Protein AF-A0A349J5H9-F1 (afdb_monomer_lite)

Foldseek 3Di:
DPQADWAPLLVLVVVLCVVVVHDCQNLCVLQVHHSVLSVCCRRAADDLVCQVVSCVSSVPDDPSSVVNSVSRVVSVDDVVVVVVVVVVVVVVVVVVVVD

Radius of gyration: 15.44 Å; chains: 1; bounding box: 41×29×45 Å

Sequence (99 aa):
MPSRPQTPFGDYLDDLLRQRGLSVRAFGTLVGLGVSSVSAAKRRAIDPKRIEPWADALALKGQERARFVRLAWLTRTPPVIVALIERLERQLARSQARR

Secondary structure (DSSP, 8-state):
-PPPPPPHHHHHHHHHHHHTT--HHHHHHHTT--HHHHHHHHHS---HHHHHHHHHHTT--HHHHHHHHHHHHHTTS-HHHHHHHHHHHHHHHHHHTT-

pLDDT: mean 90.66, std 10.67, range [37.53, 97.81]

Structure (mmCIF, N/CA/C/O backbone):
data_AF-A0A349J5H9-F1
#
_entry.id   AF-A0A349J5H9-F1
#
loop_
_atom_site.group_PDB
_atom_site.id
_atom_site.type_symbol
_atom_site.label_atom_id
_atom_site.label_alt_id
_atom_site.label_comp_id
_atom_site.label_asym_id
_atom_site.label_entity_id
_atom_site.label_seq_id
_atom_site.pdbx_PDB_ins_code
_atom_site.Cartn_x
_atom_site.Cartn_y
_atom_site.Cartn_z
_atom_site.occupancy
_atom_site.B_iso_or_equiv
_atom_site.auth_seq_id
_atom_site.auth_comp_id
_atom_site.auth_asym_id
_atom_site.auth_atom_id
_atom_site.pdbx_PDB_model_num
ATOM 1 N N . MET A 1 1 ? 22.583 14.756 -0.215 1.00 37.53 1 MET A N 1
ATOM 2 C CA . MET A 1 1 ? 21.285 14.960 0.469 1.00 37.53 1 MET A CA 1
ATOM 3 C C . MET A 1 1 ? 20.923 13.689 1.217 1.00 37.53 1 MET A C 1
ATOM 5 O O . MET A 1 1 ? 20.938 12.646 0.571 1.00 37.53 1 MET A O 1
ATOM 9 N N . PRO A 1 2 ? 20.624 13.731 2.526 1.00 43.84 2 PRO A N 1
ATOM 10 C CA . PRO A 1 2 ? 20.151 12.543 3.227 1.00 43.84 2 PRO A CA 1
ATOM 11 C C . PRO A 1 2 ? 18.809 12.109 2.623 1.00 43.84 2 PRO A C 1
ATOM 13 O O . PRO A 1 2 ? 17.898 12.920 2.438 1.00 43.84 2 PRO A O 1
ATOM 16 N N . SER A 1 3 ? 18.704 10.837 2.246 1.00 54.91 3 SER A N 1
ATOM 17 C CA . SER A 1 3 ? 17.459 10.240 1.770 1.00 54.91 3 SER A CA 1
ATOM 18 C C . SER A 1 3 ? 16.402 10.352 2.867 1.00 54.91 3 SER A C 1
ATOM 20 O O . SER A 1 3 ? 16.618 9.843 3.965 1.00 54.91 3 SER A O 1
ATOM 22 N N . ARG A 1 4 ? 15.265 11.007 2.587 1.00 61.09 4 ARG A N 1
ATOM 23 C CA . ARG A 1 4 ? 14.119 11.009 3.511 1.00 61.09 4 ARG A CA 1
ATOM 24 C C . ARG A 1 4 ? 13.777 9.563 3.903 1.00 61.09 4 ARG A C 1
ATOM 26 O O . ARG A 1 4 ? 13.754 8.718 2.998 1.00 61.09 4 ARG A O 1
ATOM 33 N N . PRO A 1 5 ? 13.495 9.293 5.191 1.00 77.88 5 PRO A N 1
ATOM 34 C CA . PRO A 1 5 ? 13.015 7.987 5.612 1.00 77.88 5 PRO A CA 1
ATOM 35 C C . PRO A 1 5 ? 11.742 7.631 4.840 1.00 77.88 5 PRO A C 1
ATOM 37 O O . PRO A 1 5 ? 10.974 8.504 4.421 1.00 77.88 5 PRO A O 1
ATOM 40 N N . GLN A 1 6 ? 11.584 6.342 4.576 1.00 83.06 6 GLN A N 1
ATOM 41 C CA . GLN A 1 6 ? 10.450 5.811 3.840 1.00 83.06 6 GLN A CA 1
ATOM 42 C C . GLN A 1 6 ? 9.156 5.997 4.647 1.00 83.06 6 GLN A C 1
ATOM 44 O O . GLN A 1 6 ? 9.183 6.117 5.869 1.00 83.06 6 GLN A O 1
ATOM 49 N N . THR A 1 7 ? 8.019 6.103 3.958 1.00 91.12 7 THR A N 1
ATOM 50 C CA . THR A 1 7 ? 6.718 6.181 4.636 1.00 91.12 7 THR A CA 1
ATOM 51 C C . THR A 1 7 ? 6.260 4.788 5.075 1.00 91.12 7 THR A C 1
ATOM 53 O O . THR A 1 7 ? 6.641 3.812 4.426 1.00 91.12 7 THR A O 1
ATOM 56 N N . PRO A 1 8 ? 5.343 4.676 6.055 1.00 92.69 8 PRO A N 1
ATOM 57 C CA . PRO A 1 8 ? 4.729 3.392 6.404 1.00 92.69 8 PRO A CA 1
ATOM 58 C C . PRO A 1 8 ? 4.071 2.674 5.214 1.00 92.69 8 PRO A C 1
ATOM 60 O O . PRO A 1 8 ? 4.053 1.448 5.153 1.00 92.69 8 PRO A O 1
ATOM 63 N N . PHE A 1 9 ? 3.551 3.429 4.237 1.00 95.31 9 PHE A N 1
ATOM 64 C CA . PHE A 1 9 ? 3.077 2.872 2.968 1.00 95.31 9 PHE A CA 1
ATOM 65 C C . PHE A 1 9 ? 4.215 2.254 2.152 1.00 95.31 9 PHE A C 1
ATOM 67 O O . PHE A 1 9 ? 4.064 1.162 1.616 1.00 95.31 9 PHE A O 1
ATOM 74 N N . GLY A 1 10 ? 5.349 2.949 2.051 1.00 95.88 10 GLY A N 1
ATOM 75 C CA . GLY A 1 10 ? 6.513 2.449 1.333 1.00 95.88 10 GLY A CA 1
ATOM 76 C C . GLY A 1 10 ? 7.077 1.172 1.949 1.00 95.88 10 GLY A C 1
ATOM 77 O O . GLY A 1 10 ? 7.400 0.254 1.199 1.00 95.88 10 GLY A O 1
ATOM 78 N N . ASP A 1 11 ? 7.148 1.106 3.281 1.00 95.81 11 ASP A N 1
ATOM 79 C CA . ASP A 1 11 ? 7.619 -0.081 4.008 1.00 95.81 11 ASP A CA 1
ATOM 80 C C . ASP A 1 11 ? 6.686 -1.263 3.767 1.00 95.81 11 ASP A C 1
ATOM 82 O O . ASP A 1 11 ? 7.126 -2.346 3.386 1.00 95.81 11 ASP A O 1
ATOM 86 N N . TYR A 1 12 ? 5.378 -1.021 3.864 1.00 97.19 12 TYR A N 1
ATOM 87 C CA . TYR A 1 12 ? 4.388 -2.048 3.572 1.00 97.19 12 TYR A CA 1
ATOM 88 C C . TYR A 1 12 ? 4.430 -2.511 2.108 1.00 97.19 12 TYR A C 1
ATOM 90 O O . TYR A 1 12 ? 4.277 -3.699 1.834 1.00 97.19 12 TYR A O 1
ATOM 98 N N . LEU A 1 13 ? 4.678 -1.603 1.157 1.00 96.75 13 LEU A N 1
ATOM 99 C CA . LEU A 1 13 ? 4.869 -1.975 -0.244 1.00 96.75 13 LEU A CA 1
ATOM 100 C C . LEU A 1 13 ? 6.115 -2.855 -0.421 1.00 96.75 13 LEU A C 1
ATOM 102 O O . LEU A 1 13 ? 6.037 -3.846 -1.138 1.00 96.75 13 LEU A O 1
ATOM 106 N N . ASP A 1 14 ? 7.237 -2.549 0.235 1.00 96.62 14 ASP A N 1
ATOM 107 C CA . ASP A 1 14 ? 8.432 -3.404 0.170 1.00 96.62 14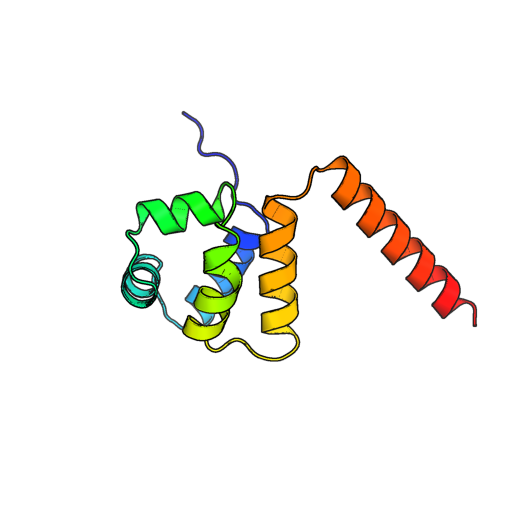 ASP A CA 1
ATOM 108 C C . ASP A 1 14 ? 8.171 -4.811 0.705 1.00 96.62 14 ASP A C 1
ATOM 110 O O . ASP A 1 14 ? 8.598 -5.787 0.083 1.00 96.62 14 ASP A O 1
ATOM 114 N N . ASP A 1 15 ? 7.438 -4.927 1.812 1.00 96.94 15 ASP A N 1
ATOM 115 C CA . ASP A 1 15 ? 7.062 -6.224 2.370 1.00 96.94 15 ASP A CA 1
ATOM 116 C C . ASP A 1 15 ? 6.169 -7.013 1.403 1.00 96.94 15 ASP A C 1
ATOM 118 O O . ASP A 1 15 ? 6.439 -8.187 1.141 1.00 96.94 15 ASP A O 1
ATOM 122 N N . LEU A 1 16 ? 5.159 -6.370 0.801 1.00 97.06 16 LEU A N 1
ATOM 123 C CA . LEU A 1 16 ? 4.278 -7.009 -0.186 1.00 97.06 16 LEU A CA 1
ATOM 124 C C . LEU A 1 16 ? 5.043 -7.489 -1.423 1.00 97.06 16 LEU A C 1
ATOM 126 O O . LEU A 1 16 ? 4.757 -8.576 -1.933 1.00 97.06 16 LEU A O 1
ATOM 130 N N . LEU A 1 17 ? 5.993 -6.684 -1.910 1.00 96.81 17 LEU A N 1
ATOM 131 C CA . LEU A 1 17 ? 6.829 -7.029 -3.057 1.00 96.81 17 LEU A CA 1
ATOM 132 C C . LEU A 1 17 ? 7.767 -8.188 -2.723 1.00 96.81 17 LEU A C 1
ATOM 134 O O . LEU A 1 17 ? 7.833 -9.152 -3.484 1.00 96.81 17 LEU A O 1
ATOM 138 N N . ARG A 1 18 ? 8.417 -8.151 -1.553 1.00 96.75 18 ARG A N 1
ATOM 139 C CA . ARG A 1 18 ? 9.285 -9.233 -1.075 1.00 96.75 18 ARG A CA 1
ATOM 140 C C . ARG A 1 18 ? 8.521 -10.550 -0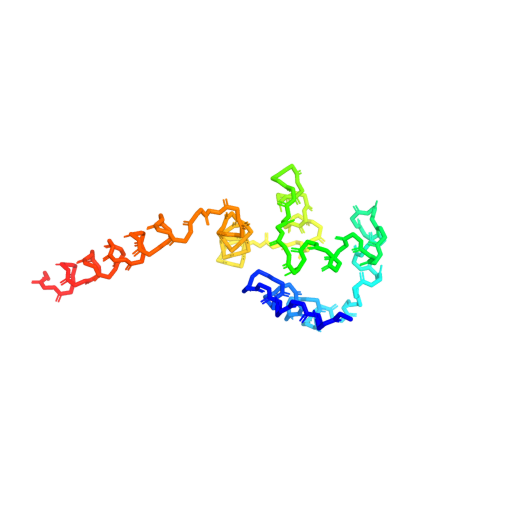.943 1.00 96.75 18 ARG A C 1
ATOM 142 O O . ARG A 1 18 ? 8.996 -11.566 -1.437 1.00 96.75 18 ARG A O 1
ATOM 149 N N . GLN A 1 19 ? 7.335 -10.531 -0.335 1.00 95.56 19 GLN A N 1
ATOM 150 C CA . GLN A 1 19 ? 6.480 -11.716 -0.183 1.00 95.56 19 GLN A CA 1
ATOM 151 C C . GLN A 1 19 ? 6.051 -12.318 -1.526 1.00 95.56 19 GLN A C 1
ATOM 153 O O . GLN A 1 19 ? 5.866 -13.526 -1.627 1.00 95.56 19 GLN A O 1
ATOM 158 N N . ARG A 1 20 ? 5.917 -11.487 -2.565 1.00 93.69 20 ARG A N 1
ATOM 159 C CA . ARG A 1 20 ? 5.539 -11.906 -3.925 1.00 93.69 20 ARG A CA 1
ATOM 160 C C . ARG A 1 20 ? 6.745 -12.191 -4.828 1.00 93.69 20 ARG A C 1
ATOM 162 O O . ARG A 1 20 ? 6.561 -12.425 -6.017 1.00 93.69 20 ARG A O 1
ATOM 169 N N . GLY A 1 21 ? 7.971 -12.132 -4.301 1.00 95.88 21 GLY A N 1
ATOM 170 C CA . GLY A 1 21 ? 9.194 -12.297 -5.095 1.00 95.88 21 GLY A CA 1
ATOM 171 C C . GLY A 1 21 ? 9.384 -11.220 -6.173 1.00 95.88 21 GLY A C 1
ATOM 172 O O . GLY A 1 21 ? 10.115 -11.429 -7.138 1.00 95.88 21 GLY A O 1
ATOM 173 N N . LEU A 1 22 ? 8.724 -10.067 -6.036 1.00 95.75 22 LEU A N 1
ATOM 174 C CA . LEU A 1 22 ? 8.790 -8.968 -6.991 1.00 95.75 22 LEU A CA 1
ATOM 175 C C . LEU A 1 22 ? 9.874 -7.968 -6.587 1.00 95.75 22 LEU A C 1
ATOM 177 O O . LEU A 1 22 ? 9.955 -7.522 -5.445 1.00 95.75 22 LEU A O 1
ATOM 181 N N . SER A 1 23 ? 10.683 -7.546 -7.557 1.00 96.31 23 SER A N 1
ATOM 182 C CA . SER A 1 23 ? 11.544 -6.375 -7.381 1.00 96.31 23 SER A CA 1
ATOM 183 C C . SER A 1 23 ? 10.754 -5.083 -7.608 1.00 96.31 23 SER A C 1
ATOM 185 O O . SER A 1 23 ? 9.764 -5.063 -8.340 1.00 96.31 23 SER A O 1
ATOM 187 N N . VAL A 1 24 ? 11.243 -3.960 -7.070 1.00 95.38 24 VAL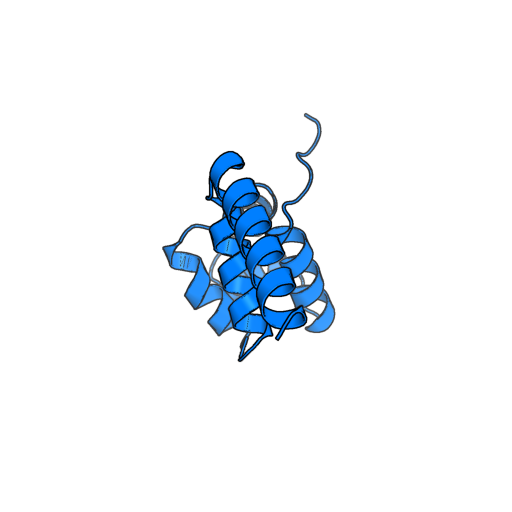 A N 1
ATOM 188 C CA . VAL A 1 24 ? 10.684 -2.621 -7.355 1.00 95.38 24 VAL A CA 1
ATOM 189 C C . VAL A 1 24 ? 10.655 -2.334 -8.862 1.00 95.38 24 VAL A C 1
ATOM 191 O O . VAL A 1 24 ? 9.738 -1.680 -9.352 1.00 95.38 24 VAL A O 1
ATOM 194 N N . ARG A 1 25 ? 11.641 -2.844 -9.612 1.00 96.62 25 ARG A N 1
ATOM 195 C CA . ARG A 1 25 ? 11.696 -2.727 -11.075 1.00 96.62 25 ARG A CA 1
ATOM 196 C C . ARG A 1 25 ? 10.593 -3.526 -11.752 1.00 96.62 25 ARG A C 1
ATOM 198 O O . ARG A 1 25 ? 9.896 -2.967 -12.588 1.00 96.62 25 ARG A O 1
ATOM 205 N N . ALA A 1 26 ? 10.428 -4.791 -11.374 1.00 96.38 26 ALA A N 1
ATOM 206 C CA . ALA A 1 26 ? 9.378 -5.648 -11.917 1.00 96.38 26 ALA A CA 1
ATOM 207 C C . ALA A 1 26 ? 7.987 -5.079 -11.612 1.00 96.38 26 ALA A C 1
ATOM 209 O O . ALA A 1 26 ? 7.142 -5.010 -12.500 1.00 96.38 26 ALA A O 1
ATOM 210 N N . PHE A 1 27 ? 7.781 -4.586 -10.390 1.00 97.25 27 PHE A N 1
ATOM 211 C CA . PHE A 1 27 ? 6.548 -3.902 -10.024 1.00 97.25 27 PHE A CA 1
ATOM 212 C C . PHE A 1 27 ? 6.332 -2.624 -10.836 1.00 97.25 27 PHE A C 1
ATOM 214 O O . PHE A 1 27 ? 5.235 -2.404 -11.332 1.00 97.25 27 PHE A O 1
ATOM 221 N N . GLY A 1 28 ? 7.375 -1.810 -11.024 1.00 96.69 28 GLY A N 1
ATOM 222 C CA . GLY A 1 28 ? 7.325 -0.643 -11.901 1.00 96.69 28 GLY A CA 1
ATOM 223 C C . GLY A 1 28 ? 6.824 -1.003 -13.299 1.00 96.69 28 GLY A C 1
ATOM 224 O O . GLY A 1 28 ? 5.851 -0.415 -13.759 1.00 96.69 28 GLY A O 1
ATOM 225 N N . THR A 1 29 ? 7.409 -2.024 -13.931 1.00 96.50 29 THR A N 1
ATOM 226 C CA . THR A 1 29 ? 6.944 -2.531 -15.231 1.00 96.50 29 THR A CA 1
ATOM 227 C C . THR A 1 29 ? 5.475 -2.958 -15.186 1.00 96.50 29 THR A C 1
ATOM 229 O O . THR A 1 29 ? 4.713 -2.573 -16.068 1.00 96.50 29 THR A O 1
ATOM 232 N N . LEU A 1 30 ? 5.063 -3.690 -14.145 1.00 95.50 30 LEU A N 1
ATOM 233 C CA . LEU A 1 30 ? 3.687 -4.167 -13.970 1.00 95.50 30 LEU A CA 1
ATOM 234 C C . LEU A 1 30 ? 2.662 -3.023 -13.923 1.00 95.50 30 LEU A C 1
ATOM 236 O O . LEU A 1 30 ? 1.576 -3.149 -14.477 1.00 95.50 30 LEU A O 1
ATOM 240 N N . VAL A 1 31 ? 3.009 -1.900 -13.288 1.00 95.12 31 VAL A N 1
ATOM 241 C CA . VAL A 1 31 ? 2.124 -0.726 -13.164 1.00 95.12 31 VAL A CA 1
ATOM 242 C C . VAL A 1 31 ? 2.427 0.382 -14.181 1.00 95.12 31 VAL A C 1
ATOM 244 O O . VAL A 1 31 ? 1.920 1.495 -14.041 1.00 95.12 31 VAL A O 1
ATOM 247 N N . GLY A 1 32 ? 3.270 0.110 -15.185 1.00 95.12 32 GLY A N 1
ATOM 248 C CA . GLY A 1 32 ? 3.615 1.057 -16.251 1.00 95.12 32 GLY A CA 1
ATOM 249 C C . GLY A 1 32 ? 4.441 2.269 -15.800 1.00 95.12 32 GLY A C 1
ATOM 250 O O . GLY A 1 32 ? 4.286 3.360 -16.344 1.00 95.12 32 GLY A O 1
ATOM 251 N N . LEU A 1 33 ? 5.296 2.121 -14.784 1.00 94.88 33 LEU A N 1
ATOM 252 C CA . LEU A 1 33 ? 6.094 3.201 -14.197 1.00 94.88 33 LEU A CA 1
ATOM 253 C C . LEU A 1 33 ? 7.577 2.842 -14.041 1.00 94.88 33 LEU A C 1
ATOM 255 O O . LEU A 1 33 ? 7.963 1.700 -13.810 1.00 94.88 33 LEU A O 1
ATOM 259 N N . GLY A 1 34 ? 8.434 3.862 -14.080 1.00 95.56 34 GLY A N 1
ATOM 260 C CA . GLY A 1 34 ? 9.853 3.703 -13.769 1.00 95.56 34 GLY A CA 1
ATOM 261 C C . GLY A 1 34 ? 10.121 3.489 -12.273 1.00 95.56 34 GLY A C 1
ATOM 262 O O . GLY A 1 34 ? 9.380 3.963 -11.408 1.00 95.56 34 GLY A O 1
ATOM 263 N N . VAL A 1 35 ? 11.255 2.853 -11.955 1.00 94.00 35 VAL A N 1
ATOM 264 C CA . VAL A 1 35 ? 11.737 2.604 -10.576 1.00 94.00 35 VAL A CA 1
ATOM 265 C C . VAL A 1 35 ? 11.774 3.885 -9.737 1.00 94.00 35 VAL A C 1
ATOM 267 O O . VAL A 1 35 ? 11.415 3.877 -8.557 1.00 94.00 35 VAL A O 1
ATOM 270 N N . SER A 1 36 ? 12.184 4.998 -10.345 1.00 93.94 36 SER A N 1
ATOM 271 C CA . SER A 1 36 ? 12.265 6.316 -9.712 1.00 93.94 36 SER A CA 1
ATOM 272 C C . SER A 1 36 ? 10.895 6.792 -9.227 1.00 93.94 36 SER A C 1
ATOM 274 O O . SER A 1 36 ? 10.776 7.303 -8.115 1.00 93.94 36 SER A O 1
ATOM 276 N N . SER A 1 37 ? 9.849 6.577 -10.032 1.00 94.06 37 SER A N 1
ATOM 277 C CA . SER A 1 37 ? 8.471 6.948 -9.702 1.00 94.06 37 SER A CA 1
ATOM 278 C C . SER A 1 37 ? 7.916 6.095 -8.565 1.00 94.06 37 SER A C 1
ATOM 280 O O . SER A 1 37 ? 7.300 6.639 -7.649 1.00 94.06 37 SER A O 1
ATOM 282 N N . VAL A 1 38 ? 8.186 4.785 -8.571 1.00 94.75 38 VAL A N 1
ATOM 283 C CA . VAL A 1 38 ? 7.798 3.901 -7.460 1.00 94.75 38 VAL A CA 1
ATOM 284 C C . VAL A 1 38 ? 8.527 4.305 -6.178 1.00 94.75 38 VAL A C 1
ATOM 286 O O . VAL A 1 38 ? 7.908 4.493 -5.134 1.00 94.75 38 VAL A O 1
ATOM 289 N N . SER A 1 39 ? 9.835 4.551 -6.261 1.00 93.81 39 SER A N 1
ATOM 290 C CA . SER A 1 39 ? 10.648 4.984 -5.118 1.00 93.81 39 SER A CA 1
ATOM 291 C C . SER A 1 39 ? 10.201 6.335 -4.554 1.00 93.81 39 SER A C 1
ATOM 293 O O . SER A 1 39 ? 10.235 6.547 -3.341 1.00 93.81 39 SER A O 1
ATOM 295 N N . ALA A 1 40 ? 9.766 7.259 -5.413 1.00 93.38 40 ALA A N 1
ATOM 296 C CA . ALA A 1 40 ? 9.202 8.533 -4.986 1.00 93.38 40 ALA A CA 1
ATOM 297 C C . ALA A 1 40 ? 7.870 8.343 -4.245 1.00 93.38 40 ALA A C 1
ATOM 299 O O . ALA A 1 40 ? 7.685 8.959 -3.196 1.00 93.38 40 ALA A O 1
ATOM 300 N N . ALA A 1 41 ? 6.988 7.462 -4.734 1.00 93.31 41 ALA A N 1
ATOM 301 C CA . ALA A 1 41 ? 5.725 7.144 -4.066 1.00 93.31 41 ALA A CA 1
ATOM 302 C C . ALA A 1 41 ? 5.952 6.558 -2.663 1.00 93.31 41 ALA A C 1
ATOM 304 O O . ALA A 1 41 ? 5.304 6.984 -1.712 1.00 93.31 41 ALA A O 1
ATOM 305 N N . LYS A 1 42 ? 6.942 5.669 -2.509 1.00 93.88 42 LYS A N 1
ATOM 306 C CA . LYS A 1 42 ? 7.319 5.074 -1.215 1.00 93.88 42 LYS A CA 1
ATOM 307 C C . LYS A 1 42 ? 7.796 6.101 -0.181 1.00 93.88 42 LYS A C 1
ATOM 309 O O . LYS A 1 42 ? 7.532 5.948 1.009 1.00 93.88 42 LYS A O 1
ATOM 314 N N . ARG A 1 43 ? 8.524 7.138 -0.611 1.00 92.50 43 ARG A N 1
ATOM 315 C CA . ARG A 1 43 ? 9.136 8.148 0.281 1.00 92.50 43 ARG A CA 1
ATOM 316 C C . ARG A 1 43 ? 8.294 9.403 0.492 1.00 92.50 43 ARG A C 1
ATOM 318 O O . ARG A 1 43 ? 8.624 10.221 1.347 1.00 92.50 43 ARG A O 1
ATOM 325 N N . ARG A 1 44 ? 7.291 9.627 -0.352 1.00 91.12 44 ARG A N 1
ATOM 326 C CA . ARG A 1 44 ? 6.459 10.832 -0.327 1.00 91.12 44 ARG A CA 1
ATOM 327 C C . ARG A 1 44 ? 5.005 10.415 -0.236 1.00 91.12 44 ARG A C 1
ATOM 329 O O . ARG A 1 44 ? 4.545 10.074 0.840 1.00 91.12 44 ARG A O 1
ATOM 336 N N . ALA A 1 45 ? 4.313 10.430 -1.361 1.00 91.06 45 ALA A N 1
ATOM 337 C CA . ALA A 1 45 ? 2.934 10.023 -1.455 1.00 91.06 45 ALA A CA 1
ATOM 338 C C . ALA A 1 45 ? 2.686 9.413 -2.825 1.00 91.06 45 ALA A C 1
ATOM 340 O O . ALA A 1 45 ? 3.263 9.843 -3.830 1.00 91.06 45 ALA A O 1
ATOM 341 N N . ILE A 1 46 ? 1.793 8.435 -2.856 1.00 91.62 46 ILE A N 1
ATOM 342 C CA . ILE A 1 46 ? 1.229 7.923 -4.094 1.00 91.62 46 ILE A CA 1
ATOM 3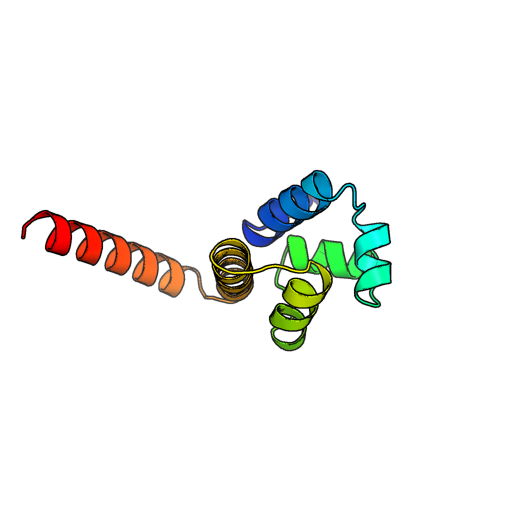43 C C . ILE A 1 46 ? 0.171 8.906 -4.625 1.00 91.62 46 ILE A C 1
ATOM 345 O O . ILE A 1 46 ? -0.473 9.649 -3.874 1.00 91.62 46 ILE A O 1
ATOM 349 N N . ASP A 1 47 ? 0.034 8.962 -5.947 1.00 92.69 47 ASP A N 1
ATOM 350 C CA . ASP A 1 47 ? -1.077 9.660 -6.593 1.00 92.69 47 ASP A CA 1
ATOM 351 C C . ASP A 1 47 ? -2.384 8.903 -6.289 1.00 92.69 47 ASP A C 1
ATOM 353 O O . ASP A 1 47 ? -2.424 7.694 -6.531 1.00 92.69 47 ASP A O 1
ATOM 357 N N . PRO A 1 48 ? -3.449 9.565 -5.797 1.00 93.75 48 PRO A N 1
ATOM 358 C CA . PRO A 1 48 ? -4.740 8.930 -5.538 1.00 93.75 48 PRO A CA 1
ATOM 359 C C . PRO A 1 48 ? -5.260 8.058 -6.682 1.00 93.75 48 PRO A C 1
ATOM 361 O O . PRO A 1 48 ? -5.769 6.966 -6.439 1.00 93.75 48 PRO A O 1
ATOM 364 N N . LYS A 1 49 ? -5.059 8.484 -7.936 1.00 95.12 49 LYS A N 1
ATOM 365 C CA . LYS A 1 49 ? -5.514 7.743 -9.123 1.00 95.12 49 LYS A CA 1
ATOM 366 C C . LYS A 1 49 ? -4.805 6.398 -9.303 1.00 95.12 49 LYS A C 1
ATOM 368 O O . LYS A 1 49 ? -5.256 5.576 -10.089 1.00 95.12 49 LYS A O 1
ATOM 373 N N . ARG A 1 50 ? -3.684 6.180 -8.610 1.00 95.31 50 ARG A N 1
ATOM 374 C CA . ARG A 1 50 ? -2.864 4.962 -8.690 1.00 95.31 50 ARG A CA 1
ATOM 375 C C . ARG A 1 50 ? -3.099 3.996 -7.536 1.00 95.31 50 ARG A C 1
ATOM 377 O O . ARG A 1 50 ? -2.630 2.869 -7.626 1.00 95.31 50 ARG A O 1
ATOM 384 N N . ILE A 1 51 ? -3.806 4.406 -6.482 1.00 96.31 51 ILE A N 1
ATOM 385 C CA . ILE A 1 51 ? -3.983 3.586 -5.276 1.00 96.31 51 ILE A CA 1
ATOM 386 C C . ILE A 1 51 ? -4.712 2.282 -5.610 1.00 96.31 51 ILE A C 1
ATOM 388 O O . ILE A 1 51 ? -4.161 1.206 -5.391 1.00 96.31 51 ILE A O 1
ATOM 392 N N . GLU A 1 52 ? -5.913 2.372 -6.185 1.00 96.75 52 GLU A N 1
ATOM 393 C CA . GLU A 1 52 ? -6.698 1.182 -6.534 1.00 96.75 52 GLU A CA 1
ATOM 394 C C . GLU A 1 52 ? -6.024 0.345 -7.640 1.00 96.75 52 GLU A C 1
ATOM 396 O O . GLU A 1 52 ? -5.828 -0.848 -7.412 1.00 96.75 52 GLU A O 1
ATOM 401 N N . PRO A 1 53 ? -5.527 0.927 -8.758 1.00 97.25 53 PRO A N 1
ATOM 402 C CA . PRO A 1 53 ? -4.827 0.143 -9.780 1.00 97.25 53 PRO A CA 1
ATOM 403 C C . PRO A 1 53 ? -3.592 -0.607 -9.272 1.00 97.25 53 PRO A C 1
ATOM 405 O O . PRO A 1 53 ? -3.303 -1.706 -9.735 1.00 97.25 53 PRO A O 1
ATOM 408 N N . TRP A 1 54 ? -2.840 -0.042 -8.320 1.00 97.12 54 TRP A N 1
ATOM 409 C CA . TRP A 1 54 ? -1.699 -0.745 -7.726 1.00 97.12 54 TRP A CA 1
ATOM 410 C C . TRP A 1 54 ? -2.146 -1.890 -6.819 1.00 97.12 54 TRP A C 1
ATOM 412 O O . TRP A 1 54 ? -1.516 -2.946 -6.825 1.00 97.12 54 TRP A O 1
ATOM 422 N N . ALA A 1 55 ? -3.230 -1.703 -6.062 1.00 97.38 55 ALA A N 1
ATOM 423 C CA . ALA A 1 55 ? -3.812 -2.775 -5.266 1.00 97.38 55 ALA A CA 1
ATOM 424 C C . ALA A 1 55 ? -4.320 -3.923 -6.155 1.00 97.38 55 ALA A C 1
ATOM 426 O O . ALA A 1 55 ? -4.112 -5.089 -5.820 1.00 97.38 55 ALA A O 1
ATOM 427 N N . ASP A 1 56 ? -4.915 -3.597 -7.306 1.00 97.12 56 ASP A N 1
ATOM 428 C CA . ASP A 1 56 ? -5.359 -4.573 -8.307 1.00 97.12 56 ASP A CA 1
ATOM 429 C C . ASP A 1 56 ? -4.181 -5.311 -8.948 1.00 97.12 56 ASP A C 1
ATOM 431 O O . ASP A 1 56 ? -4.189 -6.539 -9.009 1.00 97.12 56 ASP A O 1
ATOM 435 N N . ALA A 1 57 ? -3.128 -4.590 -9.348 1.00 96.00 57 ALA A N 1
ATOM 436 C CA . ALA A 1 57 ? -1.916 -5.180 -9.920 1.00 96.00 57 ALA A CA 1
ATOM 437 C C . ALA A 1 57 ? -1.218 -6.152 -8.952 1.00 96.00 57 ALA A C 1
ATOM 439 O O . ALA A 1 57 ? -0.651 -7.159 -9.369 1.00 96.00 57 ALA A O 1
ATOM 440 N N . LEU A 1 58 ? -1.282 -5.875 -7.648 1.00 96.12 58 LEU A N 1
ATOM 441 C CA . LEU A 1 58 ? -0.764 -6.749 -6.591 1.00 96.12 58 LEU A CA 1
ATOM 442 C C . LEU A 1 58 ? -1.753 -7.849 -6.166 1.00 96.12 58 LEU A C 1
ATOM 444 O O . LEU A 1 58 ? -1.440 -8.633 -5.262 1.00 96.12 58 LEU A O 1
ATOM 448 N N . ALA A 1 59 ? -2.929 -7.898 -6.800 1.00 95.94 59 ALA A N 1
ATOM 449 C CA . ALA A 1 59 ? -4.039 -8.795 -6.500 1.00 95.94 59 ALA A CA 1
ATOM 450 C C . ALA A 1 59 ? -4.462 -8.771 -5.017 1.00 95.94 59 ALA A C 1
ATOM 452 O O . ALA A 1 59 ? -4.829 -9.802 -4.449 1.00 95.94 59 ALA A O 1
ATOM 453 N N . LEU A 1 60 ? -4.406 -7.598 -4.373 1.00 96.69 60 LEU A N 1
ATOM 454 C CA . LEU A 1 60 ? -4.746 -7.447 -2.956 1.00 96.69 60 LEU A CA 1
ATOM 455 C C . LEU A 1 60 ? -6.252 -7.589 -2.735 1.00 96.69 60 LEU A C 1
ATOM 457 O O . LEU A 1 60 ? -7.063 -6.950 -3.414 1.00 96.69 60 LEU A O 1
ATOM 461 N N . LYS A 1 61 ? -6.624 -8.366 -1.714 1.00 95.88 61 LYS A N 1
ATOM 462 C CA . LYS A 1 61 ? -8.018 -8.595 -1.310 1.00 95.88 61 LYS A CA 1
ATOM 463 C C . LYS A 1 61 ? -8.196 -8.416 0.197 1.00 95.88 61 LYS A C 1
ATOM 465 O O . LYS A 1 61 ? -7.230 -8.432 0.959 1.00 95.88 61 LYS A O 1
ATOM 470 N N . GLY A 1 62 ? -9.446 -8.233 0.623 1.00 96.00 62 GLY A N 1
ATOM 471 C CA . GLY A 1 62 ? -9.828 -8.176 2.035 1.00 96.00 62 GLY A CA 1
ATOM 472 C C . GLY A 1 62 ? -8.976 -7.203 2.856 1.00 96.00 62 GLY A C 1
ATOM 473 O O . GLY A 1 62 ? -8.824 -6.033 2.499 1.00 96.00 62 GLY A O 1
ATOM 474 N N . GLN A 1 63 ? -8.406 -7.706 3.953 1.00 94.62 63 GLN A N 1
ATOM 475 C CA . GLN A 1 63 ? -7.628 -6.908 4.904 1.00 94.62 63 GLN A CA 1
ATOM 476 C C . GLN A 1 63 ? -6.328 -6.346 4.313 1.00 94.62 63 GLN A C 1
ATOM 478 O O . GLN A 1 63 ? -5.953 -5.223 4.647 1.00 94.62 63 GLN A O 1
ATOM 483 N N . GLU A 1 64 ? -5.658 -7.066 3.406 1.00 95.94 64 GLU A N 1
ATOM 484 C CA . GLU A 1 64 ? -4.446 -6.554 2.751 1.00 95.94 64 GLU A CA 1
ATOM 485 C C . GLU A 1 64 ? -4.763 -5.325 1.898 1.00 95.94 64 GLU A C 1
ATOM 487 O O . GLU A 1 64 ? -4.074 -4.308 1.992 1.00 95.94 64 GLU A O 1
ATOM 492 N N . ARG A 1 65 ? -5.851 -5.384 1.114 1.00 97.81 65 ARG A N 1
ATOM 493 C CA . ARG A 1 65 ? -6.299 -4.242 0.306 1.00 97.81 65 ARG A CA 1
ATOM 494 C C . ARG A 1 65 ? -6.676 -3.063 1.193 1.00 97.81 65 ARG A C 1
ATOM 496 O O . ARG A 1 65 ? -6.201 -1.955 0.961 1.00 97.81 65 ARG A O 1
ATOM 503 N N . ALA A 1 66 ? -7.491 -3.303 2.221 1.00 96.25 66 ALA A N 1
ATOM 504 C CA . ALA A 1 66 ? -7.923 -2.257 3.143 1.00 96.25 66 ALA A CA 1
ATOM 505 C C . ALA A 1 66 ? -6.720 -1.560 3.801 1.00 96.25 66 ALA A C 1
ATOM 507 O O . ALA A 1 66 ? -6.652 -0.330 3.840 1.00 96.25 66 ALA A O 1
ATOM 508 N N . ARG A 1 67 ? -5.725 -2.339 4.246 1.00 96.31 67 ARG A N 1
ATOM 509 C CA . ARG A 1 67 ? -4.485 -1.812 4.824 1.00 96.31 67 ARG A CA 1
ATOM 510 C C . ARG A 1 67 ? -3.667 -1.021 3.805 1.00 96.31 67 ARG A C 1
ATOM 512 O O . ARG A 1 67 ? -3.218 0.077 4.129 1.00 96.31 67 ARG A O 1
ATOM 519 N N . PHE A 1 68 ? -3.498 -1.542 2.591 1.00 97.38 68 PHE A N 1
ATOM 520 C CA . PHE A 1 68 ? -2.766 -0.871 1.517 1.00 97.38 68 PHE A CA 1
ATOM 521 C C . PHE A 1 68 ? -3.374 0.494 1.179 1.00 97.38 68 PHE A C 1
ATOM 523 O O . PHE A 1 68 ? -2.676 1.507 1.213 1.00 97.38 68 PHE A O 1
ATOM 530 N N . VAL A 1 69 ? -4.686 0.529 0.927 1.00 96.44 69 VAL A N 1
ATOM 531 C CA . VAL A 1 69 ? -5.430 1.748 0.584 1.00 96.44 69 VAL A CA 1
ATOM 532 C C . VAL A 1 69 ? -5.374 2.754 1.734 1.00 96.44 69 VAL A C 1
ATOM 534 O O . VAL A 1 69 ? -5.080 3.929 1.511 1.00 96.44 69 VAL A O 1
ATOM 537 N N . ARG A 1 70 ? -5.570 2.305 2.982 1.00 94.44 70 ARG A N 1
ATOM 538 C CA . ARG A 1 70 ? -5.470 3.171 4.168 1.00 94.44 70 ARG A CA 1
ATOM 539 C C . ARG A 1 70 ? -4.089 3.813 4.276 1.00 94.44 70 ARG A C 1
ATOM 541 O O . ARG A 1 70 ? -3.994 5.030 4.410 1.00 94.44 70 ARG A O 1
ATOM 548 N N . LEU A 1 71 ? -3.018 3.022 4.197 1.00 94.62 71 LEU A N 1
ATOM 549 C CA . LEU A 1 71 ? -1.650 3.539 4.290 1.00 94.62 71 LEU A CA 1
ATOM 550 C C . LEU A 1 71 ? -1.330 4.508 3.146 1.00 94.62 71 LEU A C 1
ATOM 552 O O . LEU A 1 71 ? -0.719 5.548 3.387 1.00 94.62 71 LEU A O 1
ATOM 556 N N . ALA A 1 72 ? -1.790 4.210 1.930 1.00 95.56 72 ALA A N 1
ATOM 557 C CA . ALA A 1 72 ? -1.645 5.090 0.779 1.00 95.56 72 ALA A CA 1
ATOM 558 C C . ALA A 1 72 ? -2.287 6.467 1.020 1.00 95.56 72 ALA A C 1
ATOM 560 O O . ALA A 1 72 ? -1.631 7.491 0.818 1.00 95.56 72 ALA A O 1
ATOM 561 N N . TRP A 1 73 ? -3.524 6.516 1.520 1.00 94.56 73 TRP A N 1
ATOM 562 C CA . TRP A 1 73 ? -4.204 7.777 1.840 1.00 94.56 73 TRP A CA 1
ATOM 563 C C . TRP A 1 73 ? -3.545 8.546 2.987 1.00 94.56 73 TRP A C 1
ATOM 565 O O . TRP A 1 73 ? -3.438 9.776 2.930 1.00 94.56 73 TRP A O 1
ATOM 575 N N . LEU A 1 74 ? -3.026 7.842 3.995 1.00 91.44 74 LEU A N 1
ATOM 576 C CA . LEU A 1 74 ? -2.312 8.471 5.107 1.00 91.44 74 LEU A CA 1
ATOM 577 C C . LEU A 1 74 ? -1.066 9.238 4.647 1.00 91.44 74 LEU A C 1
ATOM 579 O O . LEU A 1 74 ? -0.771 10.281 5.221 1.00 91.44 74 LEU A O 1
ATOM 583 N N . THR A 1 75 ? -0.397 8.825 3.561 1.00 90.69 75 THR A N 1
ATOM 584 C CA . THR A 1 75 ? 0.751 9.583 3.014 1.00 90.69 75 THR A CA 1
ATOM 585 C C . THR A 1 75 ? 0.407 11.005 2.558 1.00 90.69 75 THR A C 1
ATOM 587 O O . THR A 1 75 ? 1.291 11.851 2.431 1.00 90.69 75 THR A O 1
ATOM 590 N N . ARG A 1 76 ? -0.877 11.282 2.306 1.00 89.44 76 ARG A N 1
ATOM 591 C CA . ARG A 1 76 ? -1.388 12.592 1.874 1.00 89.44 76 ARG A CA 1
ATOM 592 C C . ARG A 1 76 ? -2.123 13.337 2.978 1.00 89.44 76 ARG A C 1
ATOM 594 O O . ARG A 1 76 ? -2.514 14.485 2.783 1.00 89.44 76 ARG A O 1
ATOM 601 N N . THR A 1 77 ? -2.353 12.676 4.105 1.00 87.06 77 THR A N 1
ATOM 602 C CA . THR A 1 77 ? -3.154 13.221 5.191 1.00 87.06 77 THR A CA 1
ATOM 603 C C . THR A 1 77 ? -2.255 14.078 6.084 1.00 87.06 77 THR A C 1
ATOM 605 O O . THR A 1 77 ? -1.203 13.604 6.515 1.00 87.06 77 THR A O 1
ATOM 608 N N . PRO A 1 78 ? -2.629 15.336 6.382 1.00 88.44 78 PRO A N 1
ATOM 609 C CA . PRO A 1 78 ? -1.887 16.167 7.321 1.00 88.44 78 PRO A CA 1
ATOM 610 C C . PRO A 1 78 ? -1.676 15.452 8.668 1.00 88.44 78 PRO A C 1
ATOM 612 O O . PRO A 1 78 ? -2.637 14.880 9.191 1.00 88.44 78 PRO A O 1
ATOM 615 N N . PRO A 1 79 ? -0.479 15.523 9.286 1.00 85.25 79 PRO A N 1
ATOM 616 C CA . PRO A 1 79 ? -0.179 14.796 10.524 1.00 85.25 79 PRO A CA 1
ATOM 617 C C . PRO A 1 79 ? -1.167 15.067 11.665 1.00 85.25 79 PRO A C 1
ATOM 619 O O . PRO A 1 79 ? -1.494 14.162 12.425 1.00 85.25 79 PRO A O 1
ATOM 622 N N . VAL A 1 80 ? -1.694 16.294 11.751 1.00 89.38 80 VAL A N 1
ATOM 623 C CA . VAL A 1 80 ? -2.709 16.671 12.748 1.00 89.38 80 VAL A CA 1
ATOM 624 C C . VAL A 1 80 ? -4.010 15.876 12.591 1.00 89.38 80 VAL A C 1
ATOM 626 O O . VAL A 1 80 ? -4.608 15.472 13.585 1.00 89.38 80 VAL A O 1
ATOM 629 N N . ILE A 1 81 ? -4.421 15.592 11.352 1.00 88.75 81 ILE A N 1
ATOM 630 C CA . ILE A 1 81 ? -5.615 14.794 11.062 1.00 88.75 81 ILE A CA 1
ATOM 631 C C . ILE A 1 81 ? -5.336 13.320 11.364 1.00 88.75 81 ILE A C 1
ATOM 633 O O . ILE A 1 81 ? -6.171 12.661 11.974 1.00 88.75 81 ILE A O 1
ATOM 637 N N . VAL A 1 82 ? -4.148 12.814 11.015 1.00 85.56 82 VAL A N 1
ATOM 638 C CA . VAL A 1 82 ? -3.742 11.436 11.344 1.00 85.56 82 VAL A CA 1
ATOM 639 C C . VAL A 1 82 ? -3.766 11.208 12.856 1.00 85.56 82 VAL A C 1
ATOM 641 O O . VAL A 1 82 ? -4.415 10.278 13.329 1.00 85.56 82 VAL A O 1
ATOM 644 N N . ALA A 1 83 ? -3.142 12.103 13.624 1.00 87.56 83 ALA A N 1
ATOM 645 C CA . ALA A 1 83 ? -3.124 12.034 15.082 1.00 87.56 83 ALA A CA 1
ATOM 646 C C . ALA A 1 83 ? -4.537 12.091 15.690 1.00 87.56 83 ALA A C 1
ATOM 648 O O . ALA A 1 83 ? -4.818 11.410 16.682 1.00 87.56 83 ALA A O 1
ATOM 649 N N . LEU A 1 84 ? -5.441 12.878 15.095 1.00 90.12 84 LEU A N 1
ATOM 650 C CA . LEU A 1 84 ? -6.842 12.926 15.504 1.00 90.12 84 LEU A CA 1
ATOM 651 C C . LEU A 1 84 ? -7.554 11.594 15.234 1.00 90.12 84 LEU A C 1
ATOM 653 O O . LEU A 1 84 ? -8.214 11.081 16.136 1.00 90.12 84 LEU A O 1
ATOM 657 N N . ILE A 1 85 ? -7.387 11.010 14.044 1.00 86.62 85 ILE A N 1
ATOM 658 C CA . ILE A 1 85 ? -7.960 9.701 13.694 1.00 86.62 85 ILE A CA 1
ATOM 659 C C . ILE A 1 85 ? -7.475 8.632 14.679 1.00 86.62 85 ILE A C 1
ATOM 661 O O . ILE A 1 85 ? -8.293 7.945 15.282 1.00 86.62 85 ILE A O 1
ATOM 665 N N . GLU A 1 86 ? -6.169 8.549 14.937 1.00 87.75 86 GLU A N 1
ATOM 666 C CA . GLU A 1 86 ? -5.600 7.581 15.886 1.00 87.75 86 GLU A CA 1
ATOM 667 C C . GLU A 1 86 ? -6.103 7.787 17.322 1.00 87.75 86 GLU A C 1
ATOM 669 O O . GLU A 1 86 ? -6.235 6.840 18.105 1.00 87.75 86 GLU A O 1
ATOM 674 N N . ARG A 1 87 ? -6.355 9.037 17.725 1.00 91.06 87 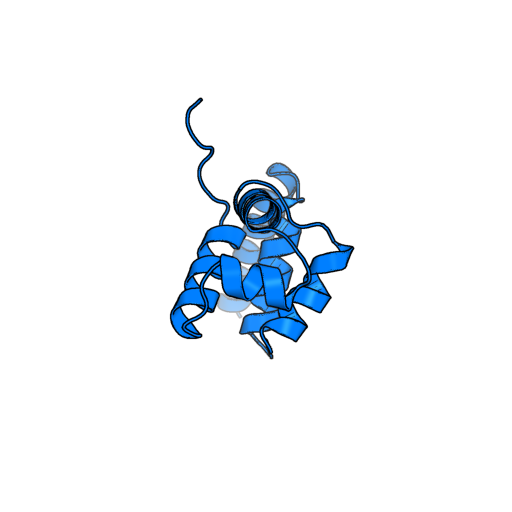ARG A N 1
ATOM 675 C CA . ARG A 1 87 ? -6.961 9.337 19.027 1.00 91.06 87 ARG A CA 1
ATOM 676 C C . ARG A 1 87 ? -8.402 8.831 19.086 1.00 91.06 87 ARG A C 1
ATOM 678 O O . ARG A 1 87 ? -8.764 8.212 20.087 1.00 91.06 87 ARG A O 1
ATOM 685 N N . LEU A 1 88 ? -9.192 9.073 18.042 1.00 90.38 88 LEU A N 1
ATOM 686 C CA . LEU A 1 88 ? -10.588 8.638 17.953 1.00 90.38 88 LEU A CA 1
ATOM 687 C C . LEU A 1 88 ? -10.701 7.109 17.913 1.00 90.38 88 LEU A C 1
ATOM 689 O O . LEU A 1 88 ? -11.479 6.541 18.676 1.00 90.38 88 LEU A O 1
ATOM 693 N N . GLU A 1 89 ? -9.871 6.435 17.113 1.00 88.44 89 GLU A N 1
ATOM 694 C CA . GLU A 1 89 ? -9.804 4.968 17.048 1.00 88.44 89 GLU A CA 1
ATOM 695 C C . GLU A 1 89 ? -9.496 4.367 18.432 1.00 88.44 89 GLU A C 1
ATOM 697 O O . GLU A 1 89 ? -10.181 3.448 18.886 1.00 88.44 89 GLU A O 1
ATOM 702 N N . ARG A 1 90 ? -8.529 4.939 19.168 1.00 90.19 90 ARG A N 1
ATOM 703 C CA . ARG A 1 90 ? -8.207 4.506 20.541 1.00 90.19 90 ARG A CA 1
ATOM 704 C C . ARG A 1 90 ? -9.348 4.748 21.528 1.00 90.19 90 ARG A C 1
ATOM 706 O O . ARG A 1 90 ? -9.548 3.939 22.433 1.00 90.19 90 ARG A O 1
ATOM 713 N N . GLN A 1 91 ? -10.073 5.857 21.402 1.00 91.31 91 GLN A N 1
ATOM 714 C CA . GLN A 1 91 ? -11.230 6.142 22.255 1.00 91.31 91 GLN A CA 1
ATOM 715 C C . GLN A 1 91 ? -12.384 5.171 21.986 1.00 91.31 91 GLN A C 1
ATOM 717 O O . GLN A 1 91 ? -12.985 4.679 22.940 1.00 91.31 91 GLN A O 1
ATOM 722 N N . LEU A 1 92 ? -12.647 4.852 20.717 1.00 90.69 92 LEU A N 1
ATOM 723 C CA . LEU A 1 92 ? -13.685 3.903 20.319 1.00 90.69 92 LEU A CA 1
ATOM 724 C C . LEU A 1 92 ? -13.372 2.480 20.800 1.00 90.69 92 LEU A C 1
ATOM 726 O O . LEU A 1 92 ? -14.234 1.822 21.374 1.00 90.69 92 LEU A O 1
ATOM 730 N N . ALA A 1 93 ? -12.126 2.024 20.653 1.00 87.38 93 ALA A N 1
ATOM 731 C CA . ALA A 1 93 ? -11.713 0.716 21.165 1.00 87.38 93 ALA A CA 1
ATOM 732 C C . ALA A 1 93 ? -11.923 0.607 22.688 1.00 87.38 93 ALA A C 1
ATOM 734 O O . ALA A 1 93 ? -12.400 -0.407 23.193 1.00 87.38 93 ALA A O 1
ATOM 735 N N . ARG A 1 94 ? -11.630 1.684 23.433 1.00 86.38 94 ARG A N 1
ATOM 736 C CA . ARG A 1 94 ? -11.854 1.744 24.888 1.00 86.38 94 ARG A CA 1
ATOM 737 C C . ARG A 1 94 ? -13.331 1.757 25.272 1.00 86.38 94 ARG A C 1
ATOM 739 O O . ARG A 1 94 ? -13.663 1.235 26.331 1.00 86.38 94 ARG A O 1
ATOM 746 N N . SER A 1 95 ? -14.203 2.384 24.481 1.00 85.94 95 SER A N 1
ATOM 747 C CA . SER A 1 95 ? -15.640 2.412 24.778 1.00 85.94 95 SER A CA 1
ATOM 748 C C . SER A 1 95 ? -16.310 1.072 24.478 1.00 85.94 95 SER A C 1
ATOM 750 O O . SER A 1 95 ? -17.181 0.656 25.237 1.00 85.94 95 SER A O 1
ATOM 752 N N . GLN A 1 96 ? -15.866 0.374 23.431 1.00 80.12 96 GLN A N 1
ATOM 753 C CA . GLN A 1 96 ? -16.334 -0.971 23.095 1.00 80.12 96 GLN A CA 1
ATOM 754 C C . GLN A 1 96 ? -15.862 -2.020 24.107 1.00 80.12 96 GLN A C 1
ATOM 756 O O . GLN A 1 96 ? -16.646 -2.882 24.464 1.00 80.12 96 GLN A O 1
AT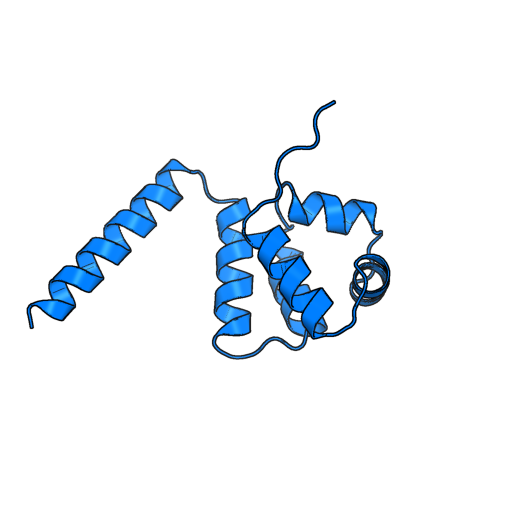OM 761 N N . ALA A 1 97 ? -14.639 -1.907 24.636 1.00 73.88 97 ALA A N 1
ATOM 762 C CA . ALA A 1 97 ? -14.116 -2.825 25.656 1.00 73.88 97 ALA A CA 1
ATOM 763 C C . ALA A 1 97 ? -14.748 -2.663 27.057 1.00 73.88 97 ALA A C 1
ATOM 765 O O . ALA A 1 97 ? -14.456 -3.444 27.957 1.00 73.88 97 ALA A O 1
ATOM 766 N N . ARG A 1 98 ? -15.551 -1.612 27.274 1.00 69.12 98 ARG A N 1
ATOM 767 C CA . ARG A 1 98 ? -16.286 -1.358 28.529 1.00 69.12 98 ARG A CA 1
ATOM 768 C C . ARG A 1 98 ? -17.743 -1.833 28.483 1.00 69.12 98 ARG A C 1
ATOM 770 O O . ARG A 1 98 ? -18.438 -1.680 29.484 1.00 69.12 98 ARG A O 1
ATOM 777 N N . ARG A 1 99 ? -18.205 -2.321 27.331 1.00 55.94 99 ARG A N 1
ATOM 778 C CA . ARG A 1 99 ? -19.496 -2.994 27.158 1.00 55.94 99 ARG A CA 1
ATOM 779 C C . ARG A 1 99 ? -19.280 -4.497 27.177 1.00 55.94 99 ARG A C 1
ATOM 781 O O . ARG A 1 99 ? -20.210 -5.178 27.647 1.00 55.94 99 ARG A O 1
#